Protein AF-A0A383BY14-F1 (afdb_monomer_lite)

Secondary structure (DSSP, 8-state):
-EEEEEETTT--EEEEE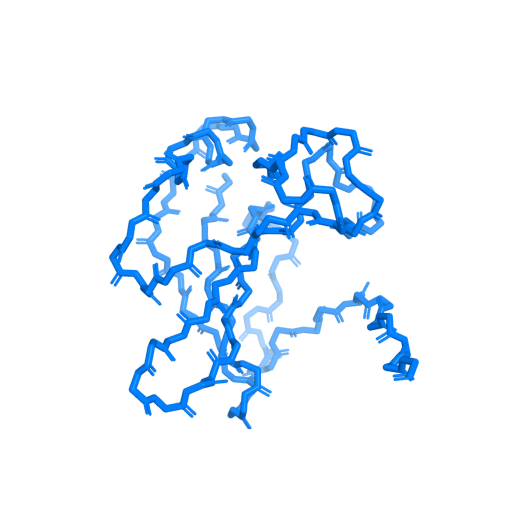E-SSHHHHHHHTTT--TTSEEPB-TTSPBPPTT-S---TT-SSPPEEEE-TTT--EEEEEEE-GGG--TTSSS------PPPP-

Radius of gyration: 13.07 Å; chains: 1; bounding box: 30×38×36 Å

Structure (mmCIF, N/CA/C/O backbone):
data_AF-A0A383BY14-F1
#
_entry.id   AF-A0A383BY14-F1
#
loop_
_atom_site.group_PDB
_atom_site.id
_atom_site.type_symbol
_atom_site.label_atom_id
_atom_site.label_alt_id
_atom_site.label_comp_id
_atom_site.label_asym_id
_atom_site.label_entity_id
_atom_site.label_seq_id
_atom_site.pdbx_PDB_ins_code
_atom_site.Cartn_x
_atom_site.Cartn_y
_atom_site.Cartn_z
_atom_site.occupancy
_atom_site.B_iso_or_equiv
_atom_site.auth_seq_id
_atom_site.auth_comp_id
_atom_site.auth_asym_id
_atom_site.auth_atom_id
_atom_site.pdbx_PDB_model_num
ATOM 1 N N . TRP A 1 1 ? 4.575 -5.970 -10.820 1.00 91.94 1 TRP A N 1
ATOM 2 C CA . TRP A 1 1 ? 4.434 -5.460 -9.443 1.00 91.94 1 TRP A CA 1
ATOM 3 C C . TRP A 1 1 ? 2.971 -5.397 -9.112 1.00 91.94 1 TRP A C 1
ATOM 5 O O . TRP A 1 1 ? 2.210 -4.932 -9.939 1.00 91.94 1 TRP A O 1
ATOM 15 N N . ILE A 1 2 ? 2.568 -5.889 -7.957 1.00 92.25 2 ILE A N 1
ATOM 16 C CA . ILE A 1 2 ? 1.178 -5.888 -7.521 1.00 92.25 2 ILE A CA 1
ATOM 17 C C . ILE A 1 2 ? 1.011 -4.925 -6.350 1.00 92.25 2 ILE A C 1
ATOM 19 O O . ILE A 1 2 ? 1.841 -4.896 -5.444 1.00 92.25 2 ILE A O 1
ATOM 23 N N . ALA A 1 3 ? -0.070 -4.156 -6.362 1.00 94.25 3 ALA A N 1
ATOM 24 C CA . ALA A 1 3 ? -0.519 -3.439 -5.181 1.00 94.25 3 ALA A CA 1
ATOM 25 C C . ALA A 1 3 ? -1.265 -4.411 -4.266 1.00 94.25 3 ALA A C 1
ATOM 27 O O . ALA A 1 3 ? -2.280 -4.990 -4.662 1.00 94.25 3 ALA A O 1
ATOM 28 N N . LEU A 1 4 ? -0.748 -4.587 -3.056 1.00 91.94 4 LEU A N 1
ATOM 29 C CA . LEU A 1 4 ? -1.321 -5.437 -2.025 1.00 91.94 4 LEU A CA 1
ATOM 30 C C . LEU A 1 4 ? -1.797 -4.561 -0.865 1.00 91.94 4 LEU A C 1
ATOM 32 O O . LEU A 1 4 ? -0.985 -3.885 -0.228 1.00 91.94 4 LEU A O 1
ATOM 36 N N . LEU A 1 5 ? -3.101 -4.589 -0.596 1.00 92.50 5 LEU A N 1
ATOM 37 C CA . LEU A 1 5 ? -3.731 -3.915 0.535 1.00 92.50 5 LEU A CA 1
ATOM 38 C C . LEU A 1 5 ? -3.952 -4.918 1.666 1.00 92.50 5 LEU A C 1
ATOM 40 O O . LEU A 1 5 ? -4.750 -5.839 1.527 1.00 92.50 5 LEU A O 1
ATOM 44 N N . LEU A 1 6 ? -3.249 -4.740 2.776 1.00 90.38 6 LEU A N 1
ATOM 45 C CA . LEU A 1 6 ? -3.373 -5.540 3.988 1.00 90.38 6 LEU A CA 1
ATOM 46 C C . LEU A 1 6 ? -4.324 -4.865 4.981 1.00 90.38 6 LEU A C 1
ATOM 48 O O . LEU A 1 6 ? -4.146 -3.699 5.341 1.00 90.38 6 LEU A O 1
ATOM 52 N N . TYR A 1 7 ? -5.257 -5.654 5.499 1.00 87.56 7 TYR A N 1
ATOM 53 C CA . TYR A 1 7 ? -6.138 -5.304 6.604 1.00 87.56 7 TYR A CA 1
ATOM 54 C C . TYR A 1 7 ? -5.463 -5.694 7.920 1.00 87.56 7 TYR A C 1
ATOM 56 O O . TYR A 1 7 ? -5.335 -6.880 8.229 1.00 87.56 7 TYR A O 1
ATOM 64 N N . THR A 1 8 ? -5.004 -4.727 8.724 1.00 84.81 8 THR A N 1
ATOM 65 C CA . THR A 1 8 ? -4.197 -5.057 9.917 1.00 84.81 8 THR A CA 1
ATOM 66 C C . THR A 1 8 ? -5.002 -5.738 11.017 1.00 84.81 8 THR A C 1
ATOM 68 O O . THR A 1 8 ? -4.421 -6.371 11.894 1.00 84.81 8 THR A O 1
ATOM 71 N N . LYS A 1 9 ? -6.332 -5.596 11.009 1.00 84.62 9 LYS A N 1
ATOM 72 C CA . LYS A 1 9 ? -7.208 -6.203 12.014 1.00 84.62 9 LYS A CA 1
ATOM 73 C C . LYS A 1 9 ? -7.482 -7.677 11.730 1.00 84.62 9 LYS A C 1
ATOM 75 O O . LYS A 1 9 ? -7.438 -8.485 12.654 1.00 84.62 9 LYS A O 1
ATOM 80 N N . THR A 1 10 ? -7.784 -8.026 10.480 1.00 83.62 10 THR A N 1
ATOM 81 C CA . THR A 1 10 ? -8.081 -9.416 10.096 1.00 83.62 10 THR A CA 1
ATOM 82 C C . THR A 1 10 ? -6.835 -10.182 9.663 1.00 83.62 10 THR A C 1
ATOM 84 O O . THR A 1 10 ? -6.835 -11.411 9.686 1.00 83.62 10 THR A O 1
ATOM 87 N N . LEU A 1 11 ? -5.751 -9.463 9.346 1.00 81.75 11 LEU A N 1
ATOM 88 C CA . LEU A 1 11 ? -4.521 -9.993 8.756 1.00 81.75 11 LEU A CA 1
ATOM 89 C C . LEU A 1 11 ? -4.752 -10.642 7.380 1.00 81.75 11 LEU A C 1
ATOM 91 O O . LEU A 1 11 ? -3.966 -11.491 6.953 1.00 81.75 11 LEU A O 1
ATOM 95 N N . ASP A 1 12 ? -5.811 -10.221 6.687 1.00 81.44 12 ASP A N 1
ATOM 96 C CA . ASP A 1 12 ? -6.066 -10.559 5.288 1.00 81.44 12 ASP A CA 1
ATOM 97 C C . ASP A 1 12 ? -5.415 -9.532 4.363 1.00 81.44 12 ASP A C 1
ATOM 99 O O . ASP A 1 12 ? -5.154 -8.395 4.762 1.00 81.44 12 ASP A O 1
ATOM 103 N N . ALA A 1 13 ? -5.200 -9.903 3.100 1.00 84.62 13 ALA A N 1
ATOM 104 C CA . ALA A 1 13 ? -4.836 -8.924 2.086 1.00 84.62 13 ALA A CA 1
ATOM 105 C C . ALA A 1 13 ? -5.548 -9.141 0.753 1.00 84.62 13 ALA A C 1
ATOM 107 O O . ALA A 1 13 ? -5.896 -10.261 0.372 1.00 84.62 13 ALA A O 1
ATOM 108 N N . GLN A 1 14 ? -5.718 -8.037 0.038 1.00 88.25 14 GLN A N 1
ATOM 109 C CA . GLN A 1 14 ? -6.345 -7.951 -1.268 1.00 88.25 14 GLN A CA 1
ATOM 110 C C . GLN A 1 14 ? -5.320 -7.487 -2.302 1.00 88.25 14 GLN A C 1
ATOM 112 O O . GLN A 1 14 ? -4.608 -6.505 -2.091 1.00 88.25 14 GLN A O 1
ATOM 117 N N . ILE A 1 15 ? -5.273 -8.171 -3.446 1.00 90.19 15 ILE A N 1
ATOM 118 C CA . ILE A 1 15 ? -4.558 -7.680 -4.626 1.00 90.19 15 ILE A CA 1
ATOM 119 C C . ILE A 1 15 ? -5.473 -6.684 -5.332 1.00 90.19 15 ILE A C 1
ATOM 121 O O . ILE A 1 15 ? -6.598 -7.028 -5.692 1.00 90.19 15 ILE A O 1
ATOM 125 N N . LEU A 1 16 ? -4.997 -5.455 -5.506 1.00 93.19 16 LEU A N 1
ATOM 126 C CA . LEU A 1 16 ? -5.769 -4.381 -6.126 1.00 93.19 16 LEU A CA 1
ATOM 127 C C . LEU A 1 16 ? -5.522 -4.309 -7.633 1.00 93.19 16 LEU A C 1
ATOM 129 O O . LEU A 1 16 ? -6.464 -4.330 -8.419 1.00 93.19 16 LEU A O 1
ATOM 133 N N . GLN A 1 17 ? -4.252 -4.214 -8.036 1.00 94.38 17 GLN A N 1
ATOM 134 C CA . GLN A 1 17 ? -3.868 -3.982 -9.429 1.00 94.38 17 GLN A CA 1
ATOM 135 C C . GLN A 1 17 ? -2.410 -4.378 -9.699 1.00 94.38 17 GLN A C 1
ATOM 137 O O . GLN A 1 17 ? -1.572 -4.362 -8.793 1.00 94.38 17 GLN A O 1
ATOM 142 N N . GLU A 1 18 ? -2.109 -4.695 -10.960 1.00 95.00 18 GLU A N 1
ATOM 143 C CA . GLU A 1 18 ? -0.761 -4.942 -11.474 1.00 95.00 18 GLU A CA 1
ATOM 144 C C . GLU A 1 18 ? -0.153 -3.712 -12.173 1.00 95.00 18 GLU A C 1
ATOM 146 O O . GLU A 1 18 ? -0.831 -2.931 -12.840 1.00 95.00 18 GLU A O 1
ATOM 151 N N . PHE A 1 19 ? 1.162 -3.569 -12.038 1.00 96.56 19 PHE A N 1
ATOM 152 C CA . PHE A 1 19 ? 1.975 -2.456 -12.516 1.00 96.56 19 PHE A CA 1
ATOM 153 C C . PHE A 1 19 ? 3.308 -2.955 -13.083 1.00 96.56 19 PHE A C 1
ATOM 155 O O . PHE A 1 19 ? 3.844 -3.990 -12.668 1.00 96.56 19 PHE A O 1
ATOM 162 N N . SER A 1 20 ? 3.894 -2.166 -13.984 1.00 96.38 20 SER A N 1
ATOM 163 C CA . SER A 1 20 ? 5.180 -2.460 -14.628 1.00 96.38 20 SER A CA 1
ATOM 164 C C . SER A 1 20 ? 6.395 -2.291 -13.704 1.00 96.38 20 SER A C 1
ATOM 166 O O . SER A 1 20 ? 7.399 -2.971 -13.902 1.00 96.38 20 SER A O 1
ATOM 168 N N . SER A 1 21 ? 6.322 -1.438 -12.674 1.00 96.31 21 SER A N 1
ATOM 169 C CA . SER A 1 21 ? 7.422 -1.178 -11.728 1.00 96.31 21 SER A CA 1
ATOM 170 C C . SER A 1 21 ? 6.922 -0.885 -10.302 1.00 96.31 21 SER A C 1
ATOM 172 O O . SER A 1 21 ? 5.757 -0.520 -10.124 1.00 96.31 21 SER A O 1
ATOM 174 N N . GLU A 1 22 ? 7.798 -1.018 -9.294 1.00 94.44 22 GLU A N 1
ATOM 175 C CA . GLU A 1 22 ? 7.503 -0.654 -7.893 1.00 94.44 22 GLU A CA 1
ATOM 176 C C . GLU A 1 22 ? 7.141 0.825 -7.786 1.00 94.44 22 GLU A C 1
ATOM 178 O O . GLU A 1 22 ? 6.122 1.177 -7.198 1.00 94.44 22 GLU A O 1
ATOM 183 N N . LYS A 1 23 ? 7.936 1.674 -8.448 1.00 95.88 23 LYS A N 1
ATOM 184 C CA . LYS A 1 23 ? 7.726 3.118 -8.530 1.00 95.88 23 LYS A CA 1
ATOM 185 C C . LYS A 1 23 ? 6.330 3.456 -9.035 1.00 95.88 23 LYS A C 1
ATOM 187 O O . LYS A 1 23 ? 5.608 4.186 -8.369 1.00 95.88 23 LYS A O 1
ATOM 192 N N . THR A 1 24 ? 5.938 2.906 -10.186 1.00 97.00 24 THR A N 1
ATOM 193 C CA . THR A 1 24 ? 4.621 3.179 -10.783 1.00 97.00 24 THR A CA 1
ATOM 194 C C . THR A 1 24 ? 3.492 2.736 -9.858 1.00 97.00 24 THR A C 1
ATOM 196 O O . THR A 1 24 ? 2.520 3.466 -9.703 1.00 97.00 24 THR A O 1
ATOM 199 N N . CYS A 1 25 ? 3.637 1.575 -9.213 1.00 96.25 25 CYS A N 1
ATOM 200 C CA . CYS A 1 25 ? 2.686 1.106 -8.210 1.00 96.25 25 CYS A CA 1
ATOM 201 C C . CYS A 1 25 ? 2.588 2.085 -7.030 1.00 96.25 25 CYS A C 1
ATOM 203 O O . CYS A 1 25 ? 1.496 2.514 -6.676 1.00 96.25 25 CYS A O 1
ATOM 205 N N . TRP A 1 26 ? 3.713 2.496 -6.442 1.00 95.19 26 TRP A N 1
ATOM 206 C CA . TRP A 1 26 ? 3.715 3.343 -5.249 1.00 95.19 26 TRP A CA 1
ATOM 207 C C . TRP A 1 26 ? 3.243 4.775 -5.527 1.00 95.19 26 TRP A C 1
ATOM 209 O O . TRP A 1 26 ? 2.552 5.378 -4.699 1.00 95.19 26 TRP A O 1
ATOM 219 N N . GLU A 1 27 ? 3.614 5.324 -6.687 1.00 95.12 27 GLU A N 1
ATOM 220 C CA . GLU A 1 27 ? 3.223 6.662 -7.131 1.00 95.12 27 GLU A CA 1
ATOM 221 C C . GLU A 1 27 ? 1.730 6.740 -7.460 1.00 95.12 27 GLU A C 1
ATOM 223 O O . GLU A 1 27 ? 1.113 7.750 -7.123 1.00 95.12 27 GLU A O 1
ATOM 228 N N . HIS A 1 28 ? 1.142 5.677 -8.027 1.00 95.94 28 HIS A N 1
ATOM 229 C CA . HIS A 1 28 ? -0.285 5.608 -8.365 1.00 95.94 28 HIS A CA 1
ATOM 230 C C . HIS A 1 28 ? -1.189 5.942 -7.173 1.00 95.94 28 HIS A C 1
ATOM 232 O O . HIS A 1 28 ? -2.159 6.676 -7.320 1.00 95.94 28 HIS A O 1
ATOM 238 N N . TYR A 1 29 ? -0.823 5.471 -5.979 1.00 94.06 29 TYR A N 1
ATOM 239 C CA . TYR A 1 29 ? -1.587 5.698 -4.753 1.00 94.06 29 TYR A CA 1
ATOM 240 C C . TYR A 1 29 ? -1.123 6.932 -3.965 1.00 94.06 29 TYR A C 1
ATOM 242 O O . TYR A 1 29 ? -1.426 7.054 -2.780 1.00 94.06 29 TYR A O 1
ATOM 250 N N . THR A 1 30 ? -0.362 7.860 -4.550 1.00 90.50 30 THR A N 1
ATOM 251 C CA . THR A 1 30 ? 0.046 9.089 -3.844 1.00 90.50 30 THR A CA 1
ATOM 252 C C . THR A 1 30 ? -1.155 10.002 -3.632 1.00 90.50 30 THR A C 1
ATOM 254 O O . THR A 1 30 ? -1.728 10.501 -4.593 1.00 90.50 30 THR A O 1
ATOM 257 N N . GLY A 1 31 ? -1.527 10.254 -2.375 1.00 85.62 31 GLY A N 1
ATOM 258 C CA . GLY A 1 31 ? -2.667 11.121 -2.054 1.00 85.62 31 GLY A CA 1
ATOM 259 C C . GLY A 1 31 ? -4.043 10.496 -2.311 1.00 85.62 31 GLY A C 1
ATOM 260 O O . GLY A 1 31 ? -5.048 11.162 -2.081 1.00 85.62 31 GLY A O 1
ATOM 261 N N . ASP A 1 32 ? -4.097 9.231 -2.737 1.00 88.75 32 ASP A N 1
ATOM 262 C CA . ASP A 1 32 ? -5.324 8.442 -2.841 1.00 88.75 32 ASP A CA 1
ATOM 263 C C . ASP A 1 32 ? -6.065 8.383 -1.490 1.00 88.75 32 ASP A C 1
ATOM 265 O O . ASP A 1 32 ? -5.446 8.233 -0.432 1.00 88.75 32 ASP A O 1
ATOM 269 N N . GLN A 1 33 ? -7.389 8.506 -1.530 1.00 89.19 33 GLN A N 1
ATOM 270 C CA . GLN A 1 33 ? -8.275 8.479 -0.365 1.00 89.19 33 GLN A CA 1
ATOM 271 C C . GLN A 1 33 ? -9.319 7.352 -0.423 1.00 89.19 33 GLN A C 1
ATOM 273 O O . GLN A 1 33 ? -10.187 7.272 0.444 1.00 89.19 33 GLN A O 1
ATOM 278 N N . SER A 1 34 ? -9.229 6.454 -1.407 1.00 91.19 34 SER A N 1
ATOM 279 C CA . SER A 1 34 ? -10.183 5.360 -1.647 1.00 91.19 34 SER A CA 1
ATOM 280 C C . SER A 1 34 ? -10.277 4.373 -0.480 1.00 91.19 34 SER A C 1
ATOM 282 O O . SER A 1 34 ? -11.301 3.720 -0.305 1.00 91.19 34 SER A O 1
ATOM 284 N N . PHE A 1 35 ? -9.226 4.283 0.340 1.00 90.56 35 PHE A N 1
ATOM 285 C CA . PHE A 1 35 ? -9.143 3.391 1.504 1.00 90.56 35 PHE A CA 1
ATOM 286 C C . PHE A 1 35 ? -9.196 4.143 2.844 1.00 90.56 35 PHE A C 1
ATOM 288 O O . PHE A 1 35 ? -8.931 3.564 3.896 1.00 90.56 35 PHE A O 1
ATOM 295 N N . GLY A 1 36 ? -9.492 5.445 2.818 1.00 91.12 36 GLY A N 1
ATOM 296 C CA . GLY A 1 36 ? -9.438 6.329 3.979 1.00 91.12 36 GLY A CA 1
ATOM 297 C C . GLY A 1 36 ? -8.302 7.347 3.901 1.00 91.12 36 GLY A C 1
ATOM 298 O O . GLY A 1 36 ? -7.758 7.640 2.838 1.00 91.12 36 GLY A O 1
ATOM 299 N N . LYS A 1 37 ? -7.940 7.929 5.047 1.00 93.19 37 LYS A N 1
ATOM 300 C CA . LYS A 1 37 ? -6.934 8.993 5.108 1.00 93.19 37 LYS A CA 1
ATOM 301 C C . LYS A 1 37 ? -5.530 8.395 5.113 1.00 93.19 37 LYS A C 1
ATOM 303 O O . LYS A 1 37 ? -5.197 7.629 6.013 1.00 93.19 37 LYS A O 1
ATOM 308 N N . GLN A 1 38 ? -4.680 8.812 4.178 1.00 93.31 38 GLN A N 1
ATOM 309 C CA . GLN A 1 38 ? -3.250 8.506 4.260 1.00 93.31 38 GLN A CA 1
ATOM 310 C C . GLN A 1 38 ? -2.618 9.166 5.481 1.00 93.31 38 GLN A C 1
ATOM 312 O O . GLN A 1 38 ? -2.840 10.350 5.757 1.00 93.31 38 GLN A O 1
ATOM 317 N N . LEU A 1 39 ? -1.831 8.386 6.216 1.00 90.69 39 LEU A N 1
ATOM 318 C CA . LEU A 1 39 ? -1.064 8.891 7.338 1.00 90.69 39 LEU A CA 1
ATOM 319 C C . LEU A 1 39 ? 0.166 9.641 6.839 1.00 90.69 39 LEU A C 1
ATOM 321 O O . LEU A 1 39 ? 0.866 9.217 5.919 1.00 90.69 39 LEU A O 1
ATOM 325 N N . ASN A 1 40 ? 0.406 10.764 7.497 1.00 90.50 40 ASN A N 1
ATOM 326 C CA . ASN A 1 40 ? 1.611 11.552 7.348 1.00 90.50 40 ASN A CA 1
ATOM 327 C C . ASN A 1 40 ? 2.689 11.047 8.316 1.00 90.50 40 ASN A C 1
ATOM 329 O O . ASN A 1 40 ? 2.414 10.267 9.230 1.00 90.50 40 ASN A O 1
ATOM 333 N N . ASP A 1 41 ? 3.915 11.524 8.136 1.00 85.75 41 ASP A N 1
ATOM 334 C CA . ASP A 1 41 ? 4.971 11.345 9.123 1.00 85.75 41 ASP A CA 1
ATOM 335 C C . ASP A 1 41 ? 4.676 12.110 10.435 1.00 85.75 41 ASP A C 1
ATOM 337 O O . ASP A 1 41 ? 3.685 12.834 10.576 1.00 85.75 41 ASP A O 1
ATOM 341 N N . HIS A 1 42 ? 5.572 11.979 11.415 1.00 85.44 42 HIS A N 1
ATOM 342 C CA . HIS A 1 42 ? 5.464 12.670 12.706 1.00 85.44 42 HIS A CA 1
ATOM 343 C C . HIS A 1 42 ? 5.514 14.210 12.602 1.00 85.44 42 HIS A C 1
ATOM 345 O O . HIS A 1 42 ? 5.140 14.893 13.551 1.00 85.44 42 HIS A O 1
ATOM 351 N N . GLN A 1 43 ? 5.964 14.763 11.470 1.00 89.44 43 GLN A N 1
ATOM 352 C CA . GLN A 1 43 ? 5.977 16.201 11.166 1.00 89.44 43 GLN A CA 1
ATOM 353 C C . GLN A 1 43 ? 4.738 16.626 10.367 1.00 89.44 43 GLN A C 1
ATOM 355 O O . GLN A 1 43 ? 4.678 17.757 9.882 1.00 89.44 43 GLN A O 1
ATOM 360 N N . ASN A 1 44 ? 3.751 15.736 10.225 1.00 87.81 44 ASN A N 1
ATOM 361 C CA . ASN A 1 44 ? 2.544 15.941 9.437 1.00 87.81 44 ASN A CA 1
ATOM 362 C C . ASN A 1 44 ? 2.822 16.215 7.942 1.00 87.81 44 ASN A C 1
ATOM 364 O O . ASN A 1 44 ? 2.058 16.920 7.282 1.00 87.81 44 ASN 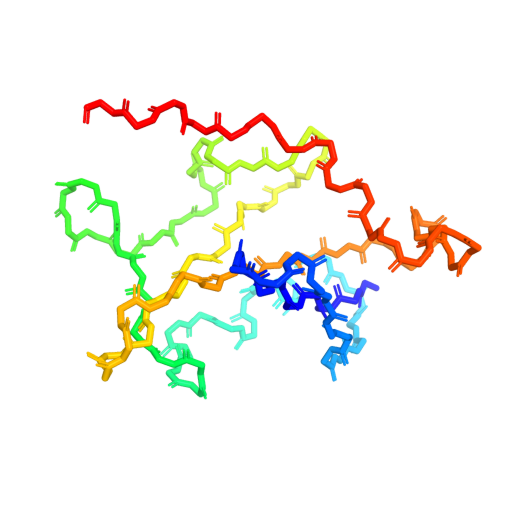A O 1
ATOM 368 N N . LYS A 1 45 ? 3.899 15.642 7.392 1.00 88.38 45 LYS A N 1
ATOM 369 C CA . LYS A 1 45 ? 4.220 15.676 5.959 1.00 88.38 45 LYS A CA 1
ATOM 370 C C . LYS A 1 45 ? 3.847 14.353 5.279 1.00 88.38 45 LYS A C 1
ATOM 372 O O . LYS A 1 45 ? 3.931 13.302 5.917 1.00 88.38 45 LYS A O 1
ATOM 377 N N . PRO A 1 46 ? 3.464 14.368 3.990 1.00 88.44 46 PRO A N 1
ATOM 378 C CA . PRO A 1 46 ? 3.228 13.139 3.239 1.00 88.44 46 PRO A CA 1
ATOM 379 C C . PRO A 1 46 ? 4.443 12.209 3.272 1.00 88.44 46 PRO A C 1
ATOM 381 O O . PRO A 1 46 ? 5.582 12.665 3.171 1.00 88.44 46 PRO A O 1
ATOM 384 N N . ILE A 1 47 ? 4.194 10.902 3.368 1.00 89.38 47 ILE A N 1
ATOM 385 C CA . ILE A 1 47 ? 5.247 9.885 3.309 1.00 89.38 47 ILE A CA 1
ATOM 386 C C . ILE A 1 47 ? 5.947 9.959 1.946 1.00 89.38 47 ILE A C 1
ATOM 388 O O . ILE A 1 47 ? 5.310 9.838 0.896 1.00 89.38 47 ILE A O 1
ATOM 392 N N . THR A 1 48 ? 7.266 10.139 1.975 1.00 89.62 48 THR A N 1
ATOM 393 C CA . THR A 1 48 ? 8.145 10.136 0.799 1.00 89.62 48 THR A CA 1
ATOM 394 C C . THR A 1 48 ? 8.909 8.819 0.698 1.00 89.62 48 THR A C 1
ATOM 396 O O . THR A 1 48 ? 8.936 8.038 1.645 1.00 89.62 48 THR A O 1
ATOM 399 N N . LYS A 1 49 ? 9.580 8.585 -0.436 1.00 89.62 49 LYS A N 1
ATOM 400 C CA . LYS A 1 49 ? 10.417 7.399 -0.689 1.00 89.62 49 LYS A CA 1
ATOM 401 C C . LYS A 1 49 ? 11.428 7.091 0.430 1.00 89.62 49 LYS A C 1
ATOM 403 O O . LYS A 1 49 ? 11.706 5.928 0.704 1.00 89.62 49 LYS A O 1
ATOM 408 N N . ASP A 1 50 ? 11.954 8.118 1.092 1.00 88.44 50 ASP A N 1
ATOM 409 C CA . ASP A 1 50 ? 13.001 7.975 2.112 1.00 88.44 50 ASP A CA 1
ATOM 410 C C . ASP A 1 50 ? 12.468 7.557 3.489 1.00 88.44 50 ASP A C 1
ATOM 412 O O . ASP A 1 50 ? 13.232 7.410 4.445 1.00 88.44 50 ASP A O 1
ATOM 416 N N . TYR A 1 51 ? 11.158 7.344 3.615 1.00 89.06 51 TYR A N 1
ATOM 417 C CA . TYR A 1 51 ? 10.566 6.902 4.865 1.00 89.06 51 TYR A CA 1
ATOM 418 C C . TYR A 1 51 ? 11.084 5.515 5.273 1.00 89.06 51 TYR A C 1
ATOM 420 O O . TYR A 1 51 ? 11.210 4.588 4.470 1.00 89.06 51 TYR A O 1
ATOM 428 N N . HIS A 1 52 ? 11.407 5.377 6.556 1.00 84.50 52 HIS A N 1
ATOM 429 C CA . HIS A 1 52 ? 12.094 4.204 7.095 1.00 84.50 52 HIS A CA 1
ATOM 430 C C . HIS A 1 52 ? 11.199 2.961 7.179 1.00 84.50 52 HIS A C 1
ATOM 432 O O . HIS A 1 52 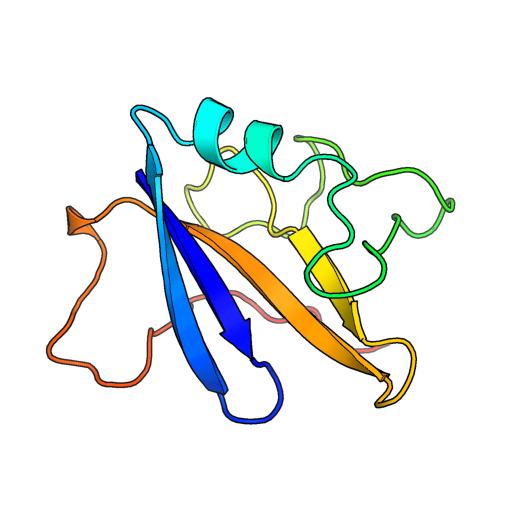? 11.715 1.845 7.200 1.00 84.50 52 HIS A O 1
ATOM 438 N N . PHE A 1 53 ? 9.874 3.133 7.233 1.00 88.06 53 PHE A N 1
ATOM 439 C CA . PHE A 1 53 ? 8.934 2.022 7.332 1.00 88.06 53 PHE A CA 1
ATOM 440 C C . PHE A 1 53 ? 8.719 1.370 5.960 1.00 88.06 53 PHE A C 1
ATOM 442 O O . PHE A 1 53 ? 7.774 1.664 5.225 1.00 88.06 53 PHE A O 1
ATOM 449 N N . LYS A 1 54 ? 9.656 0.495 5.604 1.00 86.81 54 LYS A N 1
ATOM 450 C CA . LYS A 1 54 ? 9.689 -0.252 4.349 1.00 86.81 54 LYS A CA 1
ATOM 451 C C . LYS A 1 54 ? 10.047 -1.705 4.602 1.00 86.81 54 LYS A C 1
ATOM 453 O O . LYS A 1 54 ? 10.744 -2.032 5.563 1.00 86.81 54 LYS A O 1
ATOM 458 N N . LYS A 1 55 ? 9.579 -2.583 3.722 1.00 83.19 55 LYS A N 1
ATOM 459 C CA . LYS A 1 55 ? 9.982 -3.989 3.731 1.00 83.19 55 LYS A CA 1
ATOM 460 C C . LYS A 1 55 ? 11.467 -4.103 3.377 1.00 83.19 55 LYS A C 1
ATOM 462 O O . LYS A 1 55 ? 11.994 -3.315 2.593 1.00 83.19 55 LYS A O 1
ATOM 467 N N . GLN A 1 56 ? 12.149 -5.100 3.936 1.00 80.75 56 GLN A N 1
ATOM 468 C CA . GLN A 1 56 ? 13.539 -5.373 3.579 1.00 80.75 56 GLN A CA 1
ATOM 469 C C . GLN A 1 56 ? 13.660 -5.646 2.070 1.00 80.75 56 GLN A C 1
ATOM 471 O O . GLN A 1 56 ? 12.982 -6.523 1.539 1.00 80.75 56 GLN A O 1
ATOM 476 N N . GLY A 1 57 ? 14.526 -4.889 1.394 1.00 80.38 57 GLY A N 1
ATOM 477 C CA . GLY A 1 57 ? 14.739 -4.989 -0.053 1.00 80.38 57 GLY A CA 1
ATOM 478 C C . GLY A 1 57 ? 13.742 -4.211 -0.920 1.00 80.38 57 GLY A C 1
ATOM 479 O O . GLY A 1 57 ? 13.937 -4.183 -2.129 1.00 80.38 57 GLY A O 1
ATOM 480 N N . ALA A 1 58 ? 12.725 -3.566 -0.336 1.00 86.62 58 ALA A N 1
ATOM 481 C CA . ALA A 1 58 ? 11.838 -2.660 -1.065 1.00 86.62 58 ALA A CA 1
ATOM 482 C C . ALA A 1 58 ? 12.502 -1.291 -1.272 1.00 86.62 58 ALA A C 1
ATOM 484 O O . ALA A 1 58 ? 13.177 -0.766 -0.376 1.00 86.62 58 ALA A O 1
ATOM 485 N N . GLU A 1 59 ? 12.301 -0.708 -2.451 1.00 92.00 59 GLU A N 1
ATOM 486 C CA . GLU A 1 59 ? 12.792 0.629 -2.775 1.00 92.00 59 GLU A CA 1
ATOM 487 C C . GLU A 1 59 ? 11.865 1.717 -2.206 1.00 92.00 59 GLU A C 1
ATOM 489 O O . GLU A 1 59 ? 12.338 2.791 -1.821 1.00 92.00 59 GLU A O 1
ATOM 494 N N . TYR A 1 60 ? 10.565 1.426 -2.107 1.00 93.62 60 TYR A N 1
ATOM 495 C CA . TYR A 1 60 ? 9.529 2.342 -1.644 1.00 93.62 60 TYR A CA 1
ATOM 496 C C . TYR A 1 60 ? 8.912 1.896 -0.305 1.00 93.62 60 TYR A C 1
ATOM 498 O O . TYR A 1 60 ? 8.823 0.702 -0.007 1.00 93.62 60 TYR A O 1
ATOM 506 N N . PRO A 1 61 ? 8.479 2.846 0.544 1.00 93.56 61 PRO A N 1
ATOM 507 C CA . PRO A 1 61 ? 7.914 2.537 1.849 1.00 93.56 61 PRO A CA 1
ATOM 508 C C . PRO A 1 61 ? 6.468 2.063 1.774 1.00 93.56 61 PRO A C 1
ATOM 510 O O . PRO A 1 61 ? 5.746 2.301 0.805 1.00 93.56 61 PRO A O 1
ATOM 513 N N . ILE A 1 62 ? 6.027 1.453 2.867 1.00 92.50 62 ILE A N 1
ATOM 514 C CA . ILE A 1 62 ? 4.640 1.045 3.061 1.00 92.50 62 ILE A CA 1
ATOM 515 C C . ILE A 1 62 ? 3.791 2.306 3.231 1.00 92.50 62 ILE A C 1
ATOM 517 O O . ILE A 1 62 ? 4.106 3.168 4.057 1.00 92.50 62 ILE A O 1
ATOM 521 N N . ARG A 1 63 ? 2.696 2.417 2.472 1.00 92.00 63 ARG A N 1
ATOM 522 C CA . ARG A 1 63 ? 1.709 3.479 2.698 1.00 92.00 63 ARG A CA 1
ATOM 523 C C . ARG A 1 63 ? 0.713 3.029 3.750 1.00 92.00 63 ARG A C 1
ATOM 525 O O . ARG A 1 63 ? 0.145 1.943 3.661 1.00 92.00 63 ARG A O 1
ATOM 532 N N . LEU A 1 64 ? 0.497 3.893 4.729 1.00 92.12 64 LEU A N 1
ATOM 533 C CA . LEU A 1 64 ? -0.423 3.660 5.829 1.00 92.12 64 LEU A CA 1
ATOM 534 C C . LEU A 1 64 ? -1.695 4.469 5.605 1.00 92.12 64 LEU A C 1
ATOM 536 O O . LEU A 1 64 ? -1.6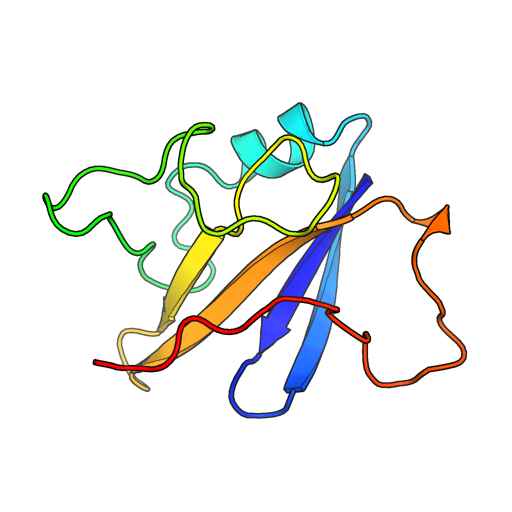33 5.676 5.368 1.00 92.12 64 LEU A O 1
ATOM 540 N N . PHE A 1 65 ? -2.838 3.812 5.728 1.00 93.88 65 PHE A N 1
ATOM 541 C CA . PHE A 1 65 ? -4.151 4.435 5.680 1.00 93.88 65 PHE A CA 1
ATOM 542 C C . PHE A 1 65 ? -4.850 4.224 7.015 1.00 93.88 65 PHE A C 1
ATOM 544 O O . PHE A 1 65 ? -4.688 3.182 7.649 1.00 93.88 65 PHE A O 1
ATOM 551 N N . VAL A 1 66 ? -5.636 5.213 7.429 1.00 93.38 66 VAL A N 1
ATOM 552 C CA . VAL A 1 66 ? -6.577 5.092 8.537 1.00 93.38 66 VAL A CA 1
ATOM 553 C C . VAL A 1 66 ? -7.993 5.291 8.018 1.00 93.38 66 VAL A C 1
ATOM 555 O O . VAL A 1 66 ? -8.310 6.319 7.411 1.00 93.38 66 VAL A O 1
ATOM 558 N N . VAL A 1 67 ? -8.854 4.314 8.277 1.00 92.62 67 VAL A N 1
ATOM 559 C CA . VAL A 1 67 ? -10.283 4.410 7.977 1.00 92.62 67 VAL A CA 1
ATOM 560 C C . VAL A 1 67 ? -10.912 5.381 8.988 1.00 92.62 67 VAL A C 1
ATOM 562 O O . VAL A 1 67 ? -10.835 5.127 10.196 1.00 92.62 67 VAL A O 1
ATOM 565 N N . PRO A 1 68 ? -11.484 6.524 8.562 1.00 88.25 68 PRO A N 1
ATOM 566 C CA . PRO A 1 68 ? -11.938 7.566 9.484 1.00 88.25 68 PRO A CA 1
ATOM 567 C C . PRO A 1 68 ? -12.976 7.097 10.508 1.00 88.25 68 PRO A C 1
ATOM 569 O O . PRO A 1 68 ? -12.922 7.540 11.660 1.00 88.25 68 PRO A O 1
ATOM 572 N N . GLU A 1 69 ? -13.880 6.206 10.104 1.00 88.88 69 GLU A N 1
ATOM 573 C CA . GLU A 1 69 ? -15.023 5.732 10.885 1.00 88.88 69 GLU A CA 1
ATOM 574 C C . GLU A 1 69 ? -14.602 4.696 11.928 1.00 88.88 69 GLU A C 1
ATOM 576 O O . GLU A 1 69 ? -14.965 4.802 13.097 1.00 88.88 69 GLU A O 1
ATOM 581 N N . THR A 1 70 ? -13.810 3.704 11.518 1.00 90.12 70 THR A N 1
ATOM 582 C CA . THR A 1 70 ? -13.441 2.558 12.365 1.00 90.12 70 THR A CA 1
ATOM 583 C C . THR A 1 70 ? -12.092 2.725 13.057 1.00 90.12 70 THR A C 1
ATOM 585 O O . THR A 1 70 ? -11.766 1.939 13.945 1.00 90.12 70 THR A O 1
ATOM 588 N N . LYS A 1 71 ? -11.299 3.730 12.654 1.00 89.12 71 LYS A N 1
ATOM 589 C CA . LYS A 1 71 ? -9.883 3.908 13.029 1.00 89.12 71 LYS A CA 1
ATOM 590 C C . LYS A 1 71 ? -9.003 2.708 12.677 1.00 89.12 71 LYS A C 1
ATOM 592 O O . LYS A 1 71 ? -7.915 2.557 13.227 1.00 89.12 71 LYS A O 1
ATOM 597 N N . GLU A 1 72 ? -9.462 1.862 11.762 1.00 90.44 72 GLU A N 1
ATOM 598 C CA . GLU A 1 72 ? -8.699 0.714 11.297 1.00 90.44 72 GLU A CA 1
ATOM 599 C C . GLU A 1 72 ? -7.506 1.166 10.458 1.00 90.44 72 GLU A C 1
ATOM 601 O O . GLU A 1 72 ? -7.613 2.105 9.666 1.00 90.44 72 GLU A O 1
ATOM 606 N N . LEU A 1 73 ? -6.371 0.494 10.650 1.00 92.19 73 LEU A N 1
ATOM 607 C CA . LEU A 1 73 ? -5.166 0.720 9.868 1.00 92.19 73 LEU A CA 1
ATOM 608 C C . LEU A 1 73 ? -5.140 -0.243 8.682 1.00 92.19 73 LEU A C 1
ATOM 610 O O . LEU A 1 73 ? -5.373 -1.441 8.827 1.00 92.19 73 LEU A O 1
ATOM 614 N N . LEU A 1 74 ? -4.822 0.286 7.508 1.00 93.38 74 LEU A N 1
ATOM 615 C CA . LEU A 1 74 ? -4.616 -0.502 6.298 1.00 93.38 74 LEU A CA 1
ATOM 616 C C . LEU A 1 74 ? -3.232 -0.205 5.745 1.00 93.38 74 LEU A C 1
ATOM 618 O O . LEU A 1 74 ? -2.779 0.945 5.761 1.00 93.38 74 LEU A O 1
ATOM 622 N N . TRP A 1 75 ? -2.543 -1.242 5.285 1.00 92.88 75 TRP A N 1
ATOM 623 C CA . TRP A 1 75 ? -1.185 -1.121 4.767 1.00 92.88 75 TRP A CA 1
ATOM 624 C C . TRP A 1 75 ? -1.178 -1.446 3.290 1.00 92.88 75 TRP A C 1
ATOM 626 O O . TRP A 1 75 ? -1.563 -2.539 2.889 1.00 92.88 75 TRP A O 1
ATOM 636 N N . LEU A 1 76 ? -0.706 -0.511 2.481 1.00 93.75 76 LEU A N 1
ATOM 637 C CA . LEU A 1 76 ? -0.525 -0.726 1.060 1.00 93.75 76 LEU A CA 1
ATOM 638 C C . LEU A 1 76 ? 0.957 -0.931 0.764 1.00 93.75 76 LEU A C 1
ATOM 640 O O . LEU A 1 76 ? 1.805 -0.100 1.105 1.00 93.75 76 LEU A O 1
ATOM 644 N N . THR A 1 77 ? 1.248 -2.041 0.100 1.00 92.25 77 THR A N 1
ATOM 645 C CA . THR A 1 77 ? 2.595 -2.426 -0.320 1.00 92.25 77 THR A CA 1
ATOM 646 C C . THR A 1 77 ? 2.611 -2.715 -1.814 1.00 92.25 77 THR A C 1
ATOM 648 O O . THR A 1 77 ? 1.600 -3.124 -2.386 1.00 92.25 77 THR A O 1
ATOM 651 N N . CYS A 1 78 ? 3.758 -2.491 -2.448 1.00 93.00 78 CYS A N 1
ATOM 652 C CA . CYS A 1 78 ? 3.990 -2.850 -3.838 1.00 93.00 78 CYS A CA 1
ATOM 653 C C . CYS A 1 78 ? 4.955 -4.026 -3.857 1.00 93.00 78 CYS A C 1
ATOM 655 O O . CYS A 1 78 ? 6.100 -3.888 -3.445 1.00 93.00 78 CYS A O 1
ATOM 657 N N . GLU A 1 79 ? 4.488 -5.186 -4.306 1.00 88.75 79 GLU A N 1
ATOM 658 C CA . GLU A 1 79 ? 5.239 -6.440 -4.225 1.00 88.75 79 GLU A CA 1
ATOM 659 C C . GLU A 1 79 ? 5.525 -7.011 -5.615 1.00 88.75 79 GLU A C 1
ATOM 661 O O . GLU A 1 79 ? 4.766 -6.827 -6.572 1.00 88.75 79 GLU A O 1
ATOM 666 N N . LEU A 1 80 ? 6.631 -7.738 -5.754 1.00 88.56 80 LEU A N 1
ATOM 667 C CA . LEU A 1 80 ? 6.853 -8.555 -6.942 1.00 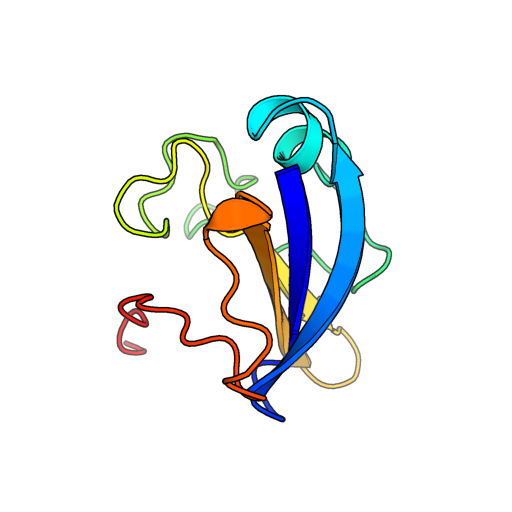88.56 80 LEU A CA 1
ATOM 668 C C . LEU A 1 80 ? 5.903 -9.750 -6.898 1.00 88.56 80 LEU A C 1
ATOM 670 O O . LEU A 1 80 ? 5.872 -10.486 -5.926 1.00 88.56 80 LEU A O 1
ATOM 674 N N . GLN A 1 81 ? 5.169 -10.005 -7.977 1.00 81.69 81 GLN A N 1
ATOM 675 C CA . GLN A 1 81 ? 4.251 -11.148 -8.033 1.00 81.69 81 GLN A CA 1
ATOM 676 C C . GLN A 1 81 ? 4.971 -12.482 -7.777 1.00 81.69 81 GLN A C 1
ATOM 678 O O . GLN A 1 81 ? 4.443 -13.351 -7.095 1.00 81.69 81 GLN A O 1
ATOM 683 N N . ALA A 1 82 ? 6.215 -12.608 -8.250 1.00 80.69 82 ALA A N 1
ATOM 684 C CA . ALA A 1 82 ? 7.060 -13.776 -8.012 1.00 80.69 82 ALA A CA 1
ATOM 685 C C . ALA A 1 82 ? 7.482 -13.962 -6.539 1.00 80.69 82 ALA A C 1
ATOM 687 O O . ALA A 1 82 ? 7.920 -15.049 -6.178 1.00 80.69 82 ALA A O 1
ATOM 688 N N . SER A 1 83 ? 7.380 -12.928 -5.691 1.00 76.44 83 SER A N 1
ATOM 689 C CA . SER A 1 83 ? 7.660 -13.037 -4.251 1.00 76.44 83 SER A CA 1
ATOM 690 C C . SER A 1 83 ? 6.441 -13.486 -3.440 1.00 76.44 83 SER A C 1
ATOM 692 O O . SER A 1 83 ? 6.573 -13.760 -2.244 1.00 76.44 83 SER A O 1
ATOM 694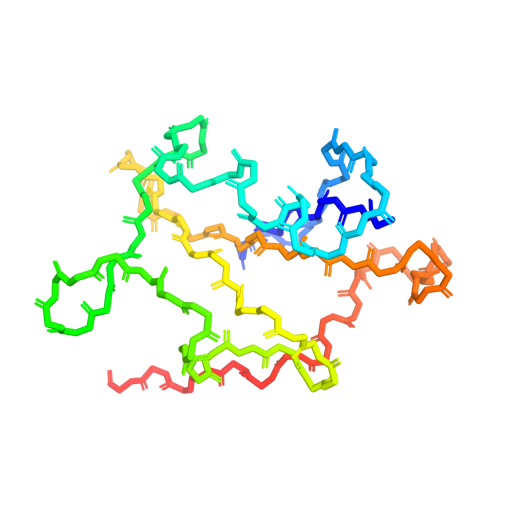 N N . LEU A 1 84 ? 5.263 -13.578 -4.069 1.00 73.44 84 LEU A N 1
ATOM 695 C CA . LEU A 1 84 ? 4.055 -14.044 -3.411 1.00 73.44 84 LEU A CA 1
ATOM 696 C C . LEU A 1 84 ? 3.990 -15.568 -3.367 1.00 73.44 84 LEU A C 1
ATOM 698 O O . LEU A 1 84 ? 4.001 -16.251 -4.388 1.00 73.44 84 LEU A O 1
ATOM 702 N N . ASP A 1 85 ? 3.818 -16.090 -2.158 1.00 68.56 85 ASP A N 1
ATOM 703 C CA . ASP A 1 85 ? 3.505 -17.492 -1.921 1.00 68.56 85 ASP A CA 1
ATOM 704 C C . ASP A 1 85 ? 1.992 -17.659 -1.725 1.00 68.56 85 ASP A C 1
ATOM 706 O O . ASP A 1 85 ? 1.479 -17.567 -0.610 1.00 68.56 85 ASP A O 1
ATOM 710 N N . TYR A 1 86 ? 1.271 -17.916 -2.818 1.00 62.12 86 TYR A N 1
ATOM 711 C CA . TYR A 1 86 ? -0.185 -18.121 -2.810 1.00 62.12 86 TYR A CA 1
ATOM 712 C C . TYR A 1 86 ? -0.630 -19.372 -2.032 1.00 62.12 86 TYR A C 1
ATOM 714 O O . TYR A 1 86 ? -1.812 -19.512 -1.713 1.00 62.12 86 TYR A O 1
ATOM 722 N N . SER A 1 87 ? 0.294 -20.288 -1.714 1.00 57.00 87 SER A N 1
ATOM 723 C CA . SER A 1 87 ? -0.004 -21.464 -0.887 1.00 57.00 87 SER A CA 1
ATOM 724 C C . SER A 1 87 ? -0.116 -21.102 0.598 1.00 57.00 87 SER A C 1
ATOM 726 O O . SER A 1 87 ? -0.868 -21.729 1.351 1.00 57.00 87 SER A O 1
ATOM 728 N N . LYS A 1 88 ? 0.552 -20.020 1.015 1.00 56.47 88 LYS A N 1
ATOM 729 C CA . LYS A 1 88 ? 0.390 -19.408 2.329 1.00 56.47 88 LYS A CA 1
ATOM 730 C C . LYS A 1 88 ? -0.781 -18.436 2.254 1.00 56.47 88 LYS A C 1
ATOM 732 O O . LYS A 1 88 ? -0.626 -17.275 1.903 1.00 56.47 88 LYS A O 1
ATOM 737 N N . ARG A 1 89 ? -1.970 -18.894 2.662 1.00 48.69 89 ARG A N 1
ATOM 738 C CA . ARG A 1 89 ? -3.208 -18.081 2.777 1.00 48.69 89 ARG A CA 1
ATOM 739 C C . ARG A 1 89 ? -3.090 -16.829 3.667 1.00 48.69 89 ARG A C 1
ATOM 741 O O . ARG A 1 89 ? -4.058 -16.098 3.820 1.00 48.69 89 ARG A O 1
ATOM 748 N N . LYS A 1 90 ? -1.934 -16.607 4.288 1.00 53.53 90 LYS A N 1
ATOM 749 C CA . LYS A 1 90 ? -1.570 -15.404 5.025 1.00 53.53 90 LYS A CA 1
ATOM 750 C C . LYS A 1 90 ? -0.299 -14.892 4.385 1.00 53.53 90 LYS A C 1
ATOM 752 O O . LYS A 1 90 ? 0.717 -15.574 4.489 1.00 53.53 90 LYS A O 1
ATOM 757 N N . TYR A 1 91 ? -0.366 -13.742 3.724 1.00 56.12 91 TYR A N 1
ATOM 758 C CA . TYR A 1 91 ? 0.806 -13.071 3.174 1.00 56.12 91 TYR A CA 1
ATOM 759 C C . TYR A 1 91 ? 1.797 -12.868 4.326 1.00 56.12 91 TYR A C 1
ATOM 761 O O . TYR A 1 91 ? 1.504 -12.077 5.228 1.00 56.12 91 TYR A O 1
ATOM 769 N N . PRO A 1 92 ? 2.924 -13.607 4.379 1.00 51.03 92 PRO A N 1
ATOM 770 C CA . PRO A 1 92 ? 3.903 -13.415 5.428 1.00 51.03 92 PRO A CA 1
ATOM 771 C C . PRO A 1 92 ? 4.628 -12.123 5.085 1.00 51.03 92 PRO A C 1
ATOM 773 O O . PRO A 1 92 ? 5.642 -12.095 4.388 1.00 51.03 92 PRO A O 1
ATOM 776 N N . LEU A 1 93 ? 4.052 -11.020 5.532 1.00 55.66 93 LEU A N 1
ATOM 777 C CA . LEU A 1 93 ? 4.744 -9.762 5.570 1.00 55.66 93 LEU A CA 1
ATOM 778 C C . LEU A 1 93 ? 5.835 -9.940 6.624 1.00 55.66 93 LEU A C 1
ATOM 780 O O . LEU A 1 93 ? 5.589 -9.777 7.815 1.00 55.66 93 LEU A O 1
ATOM 784 N N . ASN A 1 94 ? 7.042 -10.312 6.190 1.00 52.06 94 ASN A N 1
ATOM 785 C CA . ASN A 1 94 ? 8.270 -10.177 6.979 1.00 52.06 94 ASN A CA 1
ATOM 786 C C . ASN A 1 94 ? 8.571 -8.675 7.170 1.00 52.06 94 ASN A C 1
ATOM 788 O O . ASN A 1 94 ? 9.609 -8.165 6.754 1.00 52.06 94 ASN A O 1
ATOM 792 N N . ILE A 1 95 ? 7.604 -7.943 7.719 1.00 51.09 95 ILE A N 1
ATOM 793 C CA . ILE A 1 95 ? 7.681 -6.538 8.071 1.00 51.09 95 ILE A CA 1
ATOM 794 C C . ILE A 1 95 ? 7.903 -6.520 9.575 1.00 51.09 95 ILE A C 1
ATOM 796 O O . ILE A 1 95 ? 7.089 -7.032 10.343 1.00 51.09 95 ILE A O 1
ATOM 800 N N . ILE A 1 96 ? 9.018 -5.931 9.995 1.00 40.03 96 ILE A N 1
ATOM 801 C CA . ILE A 1 96 ? 9.222 -5.576 11.396 1.00 40.03 96 ILE A CA 1
ATOM 802 C C . ILE A 1 96 ? 8.173 -4.506 11.708 1.00 40.03 96 ILE A C 1
ATOM 804 O O . ILE A 1 96 ? 8.275 -3.379 11.222 1.00 40.03 96 ILE A O 1
ATOM 808 N N . LEU A 1 97 ? 7.126 -4.877 12.451 1.00 38.94 97 LEU A N 1
ATOM 809 C CA . LEU A 1 97 ? 6.149 -3.914 12.953 1.00 38.94 97 LEU A CA 1
ATOM 810 C C . LEU A 1 97 ? 6.917 -2.940 13.867 1.00 38.94 97 LEU A C 1
ATOM 812 O O . LEU A 1 97 ? 7.595 -3.420 14.782 1.00 38.94 97 LEU A O 1
ATOM 816 N N . PRO A 1 98 ? 6.859 -1.610 13.670 1.00 31.88 98 PRO A N 1
ATOM 817 C CA . PRO A 1 98 ? 7.343 -0.693 14.684 1.00 31.88 98 PRO A CA 1
ATOM 818 C C . PRO A 1 98 ? 6.539 -0.974 15.950 1.00 31.88 98 PRO A C 1
ATOM 820 O O . PRO A 1 98 ? 5.307 -0.948 15.934 1.00 31.88 98 PRO A O 1
ATOM 823 N N . THR A 1 99 ? 7.236 -1.313 17.032 1.00 26.23 99 THR A N 1
ATOM 824 C CA . THR A 1 99 ? 6.621 -1.420 18.353 1.00 26.23 99 THR A CA 1
ATOM 825 C C . THR A 1 99 ? 5.915 -0.099 18.650 1.00 26.23 99 THR A C 1
ATOM 827 O O . THR A 1 99 ? 6.555 0.948 18.509 1.00 26.23 99 THR A O 1
ATOM 830 N N . PRO A 1 100 ? 4.621 -0.115 19.017 1.00 29.50 100 PRO A N 1
ATOM 831 C CA . PRO A 1 100 ? 3.948 1.102 19.442 1.00 29.50 100 PRO A CA 1
ATOM 832 C C . PRO A 1 100 ? 4.709 1.685 20.640 1.00 29.50 100 PRO A C 1
ATOM 834 O O . PRO A 1 100 ? 5.058 0.944 21.563 1.00 29.50 100 PRO A O 1
ATOM 837 N N . ALA A 1 101 ? 5.021 2.980 20.566 1.00 34.41 101 ALA A N 1
ATOM 838 C CA . ALA A 1 101 ? 5.527 3.760 21.693 1.00 34.41 101 ALA A CA 1
ATOM 839 C C . ALA A 1 101 ? 4.381 4.129 22.641 1.00 34.41 101 ALA A C 1
ATOM 841 O O . ALA A 1 101 ? 3.253 4.340 22.133 1.00 34.41 101 ALA A O 1
#

pLDDT: mean 82.72, std 16.98, range [26.23, 97.0]

Sequence (101 aa):
WIALLLYTKTLDAQILQEFSSEKTCWEHYTGDQSFGKQLNDHQNKPITKDYHFKKQGAEYPIRLFVVPETKELLWLTCELQASLDYSKRKYPLNIILPTPA

Foldseek 3Di:
DWKWKAFPVVLAIDTDDDDPDQVVNVVVCQCPQPQHDWDPPPVRHRDDQPDPQDQVPDSRHWIWHAHPPPRTIMTIGDDDPVPDDVVPSRGPRPGPDPDDD

Organism: NCBI:txid408172